Protein AF-A0A1Q3PM26-F1 (afdb_monomer_lite)

Sequence (72 aa):
MGKFEKLVMKLLSGASDNRFSFEELRLILLNLGFTEKMGAGSHRIFYKENILEIVNIQPHGKRQTDVHLTPQ

pLDDT: mean 85.37, std 9.86, range [56.19, 96.56]

Foldseek 3Di:
DDPLVVLVCLVVVPDPPSQDAPVSVVVVLVVVPWDWDDDPDQKIWTDDVPDQWIWIWHGDPPGGIDIDIDGD

Secondary structure (DSSP, 8-state):
--HHHHHHHHHHT--TT----HHHHHHHHHHTTPEEEE-SSS-EEEE-TT--EEEEEE--TTSPPEEEEEE-

Structure (mmCIF, N/CA/C/O backbone):
data_AF-A0A1Q3PM26-F1
#
_entry.id   AF-A0A1Q3PM26-F1
#
loop_
_atom_site.group_PDB
_atom_site.id
_atom_site.type_symbol
_atom_site.label_atom_id
_atom_site.label_alt_id
_atom_site.label_comp_id
_atom_site.label_asym_id
_atom_site.label_entity_id
_atom_site.label_seq_id
_atom_site.pdbx_PDB_ins_code
_atom_site.Cartn_x
_atom_site.Cartn_y
_atom_site.Cartn_z
_atom_site.occupancy
_atom_site.B_iso_or_equiv
_atom_site.auth_seq_id
_atom_site.auth_comp_id
_atom_site.auth_asym_id
_atom_site.auth_atom_id
_atom_site.pdbx_PDB_model_num
ATOM 1 N N . MET A 1 1 ? -3.628 15.178 -18.675 1.00 67.31 1 MET A N 1
ATOM 2 C CA . MET A 1 1 ? -3.894 14.067 -17.742 1.00 67.31 1 MET A CA 1
ATOM 3 C C . MET A 1 1 ? -2.735 13.912 -16.780 1.00 67.31 1 MET A C 1
ATOM 5 O O . MET A 1 1 ? -1.593 13.777 -17.228 1.00 67.31 1 MET A O 1
ATOM 9 N N . GLY A 1 2 ? -3.027 13.967 -15.485 1.00 86.00 2 GLY A N 1
ATOM 10 C CA . GLY A 1 2 ? -2.057 13.752 -14.415 1.00 86.00 2 GLY A CA 1
ATOM 11 C C . GLY A 1 2 ? -1.527 12.315 -14.392 1.00 86.00 2 GLY A C 1
ATOM 12 O O . GLY A 1 2 ? -2.109 11.408 -14.988 1.00 86.00 2 GLY A O 1
ATOM 13 N N . LYS A 1 3 ? -0.404 12.088 -13.695 1.00 82.50 3 LYS A N 1
ATOM 14 C CA . LYS A 1 3 ? 0.190 10.742 -13.562 1.00 82.50 3 LYS A CA 1
ATOM 15 C C . LYS A 1 3 ? -0.794 9.744 -12.937 1.00 82.50 3 LYS A C 1
ATOM 17 O O . LYS A 1 3 ? -0.889 8.621 -13.414 1.00 82.50 3 LYS A O 1
ATOM 22 N N . PHE A 1 4 ? -1.552 10.174 -11.928 1.00 86.19 4 PHE A N 1
ATOM 23 C CA . PHE A 1 4 ? -2.548 9.334 -11.263 1.00 86.19 4 PHE A CA 1
ATOM 24 C C . PHE A 1 4 ? -3.734 8.980 -12.174 1.00 86.19 4 PHE A C 1
ATOM 26 O O . PHE A 1 4 ? -4.106 7.818 -12.258 1.00 86.19 4 PHE A O 1
ATOM 33 N N . GLU A 1 5 ? -4.265 9.933 -12.943 1.00 88.56 5 GLU A N 1
ATOM 34 C CA . GLU A 1 5 ? -5.355 9.668 -13.900 1.00 88.56 5 GLU A CA 1
ATOM 35 C C . GLU A 1 5 ? -4.959 8.615 -14.942 1.00 88.56 5 GLU A C 1
ATOM 37 O O . GLU A 1 5 ? -5.740 7.718 -15.249 1.00 88.56 5 GLU A O 1
ATOM 42 N N . LYS A 1 6 ? -3.716 8.672 -15.440 1.00 87.06 6 LYS A N 1
ATOM 43 C CA . LYS A 1 6 ? -3.182 7.653 -16.356 1.00 87.06 6 LYS A CA 1
ATOM 44 C C . LYS A 1 6 ? -3.104 6.272 -15.699 1.00 87.06 6 LYS A C 1
ATOM 46 O O . LYS A 1 6 ? -3.366 5.277 -16.368 1.00 87.06 6 LYS A O 1
ATOM 51 N N . LEU A 1 7 ? -2.772 6.204 -14.406 1.00 88.50 7 LEU A N 1
ATOM 52 C CA . LEU A 1 7 ? -2.750 4.948 -13.649 1.00 88.50 7 LEU A CA 1
ATOM 53 C C . LEU A 1 7 ? -4.143 4.371 -13.438 1.00 88.50 7 LEU A C 1
ATOM 55 O O . LEU A 1 7 ? -4.324 3.168 -13.598 1.00 88.50 7 LEU A O 1
ATOM 59 N N . VAL A 1 8 ? -5.127 5.216 -13.137 1.00 88.00 8 VAL A N 1
ATOM 60 C CA . VAL A 1 8 ? -6.521 4.786 -12.996 1.00 88.00 8 VAL A CA 1
ATOM 61 C C . VAL A 1 8 ? -7.066 4.288 -14.334 1.00 88.00 8 VAL A C 1
ATOM 63 O O . VAL A 1 8 ? -7.646 3.210 -14.381 1.00 88.00 8 VAL A O 1
ATOM 66 N N . MET A 1 9 ? -6.815 4.995 -15.441 1.00 88.94 9 MET A N 1
ATOM 67 C CA . MET A 1 9 ? -7.213 4.517 -16.774 1.00 88.94 9 MET A CA 1
ATOM 68 C C . MET A 1 9 ? -6.551 3.187 -17.130 1.00 88.94 9 MET A C 1
ATOM 70 O O . MET A 1 9 ? -7.210 2.311 -17.679 1.00 88.94 9 MET A O 1
ATOM 74 N N . LYS A 1 10 ? -5.268 3.017 -16.786 1.00 87.31 10 LYS A N 1
ATOM 75 C CA . LYS A 1 10 ? -4.557 1.744 -16.938 1.00 87.31 10 LYS A CA 1
ATOM 76 C C . LYS A 1 10 ? -5.230 0.645 -16.109 1.00 87.31 10 LYS A C 1
ATOM 78 O O . LYS A 1 10 ? -5.496 -0.418 -16.639 1.00 87.31 10 LYS A O 1
ATOM 83 N N . LEU A 1 11 ? -5.553 0.892 -14.840 1.00 85.50 11 LEU A N 1
ATOM 84 C CA . LEU A 1 11 ? -6.222 -0.092 -13.979 1.00 85.50 11 LEU A CA 1
ATOM 85 C C . LEU A 1 11 ? -7.595 -0.499 -14.525 1.00 85.50 11 LEU A C 1
ATOM 87 O O . LEU A 1 11 ? -7.891 -1.686 -14.625 1.00 85.50 11 LEU A O 1
ATOM 91 N N . LEU A 1 12 ? -8.406 0.483 -14.914 1.00 87.31 12 LEU A N 1
ATOM 92 C CA . LEU A 1 12 ? -9.777 0.268 -15.372 1.00 87.31 12 LEU A CA 1
ATOM 93 C C . LEU A 1 12 ? -9.866 -0.291 -16.795 1.00 87.31 12 LEU A C 1
ATOM 95 O O . LEU A 1 12 ? -10.885 -0.882 -17.138 1.00 87.31 12 LEU A O 1
ATOM 99 N N . SER A 1 13 ? -8.830 -0.132 -17.627 1.00 87.25 13 SER A N 1
ATOM 100 C CA . SER A 1 13 ? -8.854 -0.650 -18.999 1.00 87.25 13 SER A CA 1
ATOM 101 C C . SER A 1 13 ? -8.842 -2.175 -19.069 1.00 87.25 13 SER A C 1
ATOM 103 O O . SER A 1 13 ? -9.163 -2.723 -20.121 1.00 87.25 13 SER A O 1
ATOM 105 N N . GLY A 1 14 ? -8.453 -2.865 -17.987 1.00 72.75 14 GLY A N 1
ATOM 106 C CA . GLY A 1 14 ? -8.461 -4.329 -17.917 1.00 72.75 14 GLY A CA 1
ATOM 107 C C . GLY A 1 14 ? -7.586 -5.020 -18.971 1.00 72.75 14 GLY A C 1
ATOM 108 O O . GLY A 1 14 ? -7.730 -6.220 -19.187 1.00 72.75 14 GLY A O 1
ATOM 109 N N . ALA A 1 15 ? -6.696 -4.283 -19.647 1.00 71.88 15 ALA A N 1
ATOM 110 C CA . ALA A 1 15 ? -5.853 -4.832 -20.699 1.00 71.88 15 ALA A CA 1
ATOM 111 C C . ALA A 1 15 ? -4.892 -5.887 -20.127 1.00 71.88 15 ALA A C 1
ATOM 113 O O . ALA A 1 15 ? -4.265 -5.684 -19.084 1.00 71.88 15 ALA A O 1
ATOM 114 N N . SER A 1 16 ? -4.762 -7.005 -20.840 1.00 56.19 16 SER A N 1
ATOM 115 C CA . SER A 1 16 ? -4.081 -8.236 -20.412 1.00 56.19 16 SER A CA 1
ATOM 116 C C . SER A 1 16 ? -2.599 -8.074 -20.039 1.00 56.19 16 SER A C 1
ATOM 118 O O . SER A 1 16 ? -2.077 -8.886 -19.282 1.00 56.19 16 SER A O 1
ATOM 120 N N . ASP A 1 17 ? -1.934 -7.010 -20.502 1.00 64.06 17 ASP A N 1
ATOM 121 C CA . ASP A 1 17 ? -0.506 -6.749 -20.265 1.00 64.06 17 ASP A CA 1
ATOM 122 C C . ASP A 1 17 ? -0.223 -5.631 -19.248 1.00 64.06 17 ASP A C 1
ATOM 124 O O . ASP A 1 17 ? 0.898 -5.116 -19.178 1.00 64.06 17 ASP A O 1
ATOM 128 N N . ASN A 1 18 ? -1.205 -5.236 -18.430 1.00 66.31 18 ASN A N 1
ATOM 129 C CA . ASN A 1 18 ? -1.027 -4.186 -17.425 1.00 66.31 18 ASN A CA 1
ATOM 130 C C . ASN A 1 18 ? -0.160 -4.638 -16.243 1.00 66.31 18 ASN A C 1
ATOM 132 O O . ASN A 1 18 ? -0.608 -4.827 -15.113 1.00 66.31 18 ASN A O 1
ATOM 136 N N . ARG A 1 19 ? 1.141 -4.754 -16.496 1.00 79.62 19 ARG A N 1
ATOM 137 C CA . ARG A 1 19 ? 2.159 -4.886 -15.462 1.00 79.62 19 ARG A CA 1
ATOM 138 C C . ARG A 1 19 ? 2.217 -3.570 -14.701 1.00 79.62 19 ARG A C 1
ATOM 140 O O . ARG A 1 19 ? 2.593 -2.535 -15.260 1.00 79.62 19 ARG A O 1
ATOM 147 N N . PHE A 1 20 ? 1.821 -3.606 -13.437 1.00 86.56 20 PHE A N 1
ATOM 148 C CA . PHE A 1 20 ? 2.056 -2.511 -12.511 1.00 86.56 20 PHE A CA 1
ATOM 149 C C . PHE A 1 20 ? 3.375 -2.743 -11.784 1.00 86.56 20 PHE A C 1
ATOM 151 O O . PHE A 1 20 ? 3.648 -3.825 -11.251 1.00 86.56 20 PHE A O 1
ATOM 158 N N . SER A 1 21 ? 4.202 -1.709 -11.781 1.00 88.50 21 SER A N 1
ATOM 159 C CA . SER A 1 21 ? 5.339 -1.622 -10.883 1.00 88.50 21 SER A CA 1
ATOM 160 C C . SER A 1 21 ? 4.860 -1.472 -9.441 1.00 88.50 21 SER A C 1
ATOM 162 O O . SER A 1 21 ? 3.720 -1.086 -9.166 1.00 88.50 21 SER A O 1
ATOM 164 N N . PHE A 1 22 ? 5.763 -1.760 -8.514 1.00 89.25 22 PHE A N 1
ATOM 165 C CA . PHE A 1 22 ? 5.478 -1.696 -7.091 1.00 89.25 22 PHE A CA 1
ATOM 166 C C . PHE A 1 22 ? 5.042 -0.289 -6.657 1.00 89.25 22 PHE A C 1
ATOM 168 O O . PHE A 1 22 ? 4.045 -0.144 -5.955 1.00 89.25 22 PHE A O 1
ATOM 175 N N . GLU A 1 23 ? 5.727 0.751 -7.143 1.00 89.62 23 GLU A N 1
ATOM 176 C CA . GLU A 1 23 ? 5.385 2.143 -6.824 1.00 89.62 23 GLU A CA 1
ATOM 177 C C . GLU A 1 23 ? 4.032 2.570 -7.406 1.00 89.62 23 GLU A C 1
ATOM 179 O O . GLU A 1 23 ? 3.311 3.343 -6.779 1.00 89.62 23 GLU A O 1
ATOM 184 N N . GLU A 1 24 ? 3.644 2.047 -8.574 1.00 90.69 24 GLU A N 1
ATOM 185 C CA . GLU A 1 24 ? 2.316 2.311 -9.138 1.00 90.69 24 GLU A CA 1
ATOM 186 C C . GLU A 1 24 ? 1.209 1.707 -8.262 1.00 90.69 24 GLU A C 1
ATOM 188 O O . GLU A 1 24 ? 0.247 2.406 -7.942 1.00 90.69 24 GLU A O 1
ATOM 193 N N . LEU A 1 25 ? 1.350 0.447 -7.828 1.00 90.88 25 LEU A N 1
ATOM 194 C CA . LEU A 1 25 ? 0.378 -0.200 -6.934 1.00 90.88 25 LEU A CA 1
ATOM 195 C C . LEU A 1 25 ? 0.329 0.475 -5.566 1.00 90.88 25 LEU A C 1
ATOM 197 O O . LEU A 1 25 ? -0.756 0.747 -5.056 1.00 90.88 25 LEU A O 1
ATOM 201 N N . ARG A 1 26 ? 1.495 0.801 -5.001 1.00 92.06 26 ARG A N 1
ATOM 202 C CA . ARG A 1 26 ? 1.603 1.552 -3.750 1.00 92.06 26 ARG A CA 1
ATOM 203 C C . ARG A 1 26 ? 0.854 2.879 -3.845 1.00 92.06 26 ARG A C 1
ATOM 205 O O . ARG A 1 26 ? 0.046 3.184 -2.973 1.00 92.06 26 ARG A O 1
ATOM 212 N N . LEU A 1 27 ? 1.063 3.649 -4.916 1.00 92.81 27 LEU A N 1
ATOM 213 C CA . LEU A 1 27 ? 0.375 4.925 -5.113 1.00 92.81 27 LEU A CA 1
ATOM 214 C C . LEU A 1 27 ? -1.142 4.741 -5.248 1.00 92.81 27 LEU A C 1
ATOM 216 O O . LEU A 1 27 ? -1.894 5.518 -4.662 1.00 92.81 27 LEU A O 1
ATOM 220 N N . ILE A 1 28 ? -1.596 3.726 -5.989 1.00 92.69 28 ILE A N 1
ATOM 221 C CA . ILE A 1 28 ? -3.025 3.414 -6.131 1.00 92.69 28 ILE A CA 1
ATOM 222 C C . ILE A 1 28 ? -3.644 3.107 -4.762 1.00 92.69 28 ILE A C 1
ATOM 224 O O . ILE A 1 28 ? -4.630 3.738 -4.393 1.00 92.69 28 ILE A O 1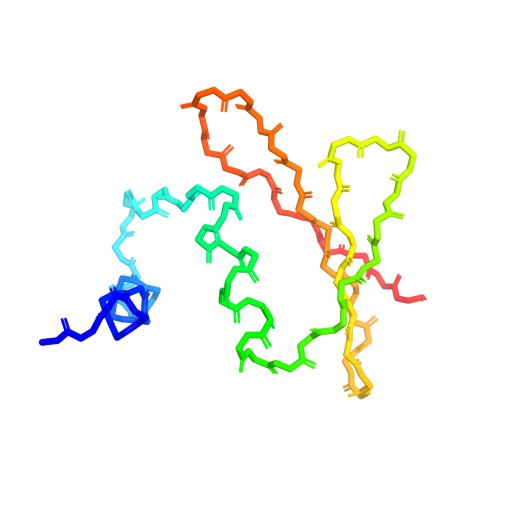
ATOM 228 N N . LEU A 1 29 ? -3.046 2.200 -3.985 1.00 93.94 29 LEU A N 1
ATOM 229 C CA . LEU A 1 29 ? -3.568 1.791 -2.677 1.00 93.94 29 LEU A CA 1
ATOM 230 C C . LEU A 1 29 ? -3.624 2.961 -1.685 1.00 93.94 29 LEU A C 1
ATOM 232 O O . LEU A 1 29 ? -4.643 3.151 -1.021 1.00 93.94 29 LEU A O 1
ATOM 236 N N . LEU A 1 30 ? -2.583 3.797 -1.641 1.00 94.38 30 LEU A N 1
ATOM 237 C CA . LEU A 1 30 ? -2.572 4.996 -0.797 1.00 94.38 30 LEU A CA 1
ATOM 238 C C . LEU A 1 30 ? -3.676 5.990 -1.191 1.00 94.38 30 LEU A C 1
ATOM 240 O O . LEU A 1 30 ? -4.363 6.517 -0.320 1.00 94.38 30 LEU A O 1
ATOM 244 N N . ASN A 1 31 ? -3.905 6.210 -2.492 1.00 93.50 31 ASN A N 1
ATOM 245 C CA . ASN A 1 31 ? -4.981 7.096 -2.961 1.00 93.50 31 ASN A CA 1
ATOM 246 C C . ASN A 1 31 ? -6.384 6.518 -2.710 1.00 93.50 31 ASN A C 1
ATOM 248 O O . ASN A 1 31 ? -7.337 7.276 -2.562 1.00 93.50 31 ASN A O 1
ATOM 252 N N . LEU A 1 32 ? -6.523 5.192 -2.622 1.00 92.56 32 LEU A N 1
ATOM 253 C CA . LEU A 1 32 ? -7.769 4.527 -2.222 1.00 92.56 32 LEU A CA 1
ATOM 254 C C . LEU A 1 32 ? -8.009 4.556 -0.700 1.00 92.56 32 LEU A C 1
ATOM 256 O O . LEU A 1 32 ? -9.043 4.069 -0.228 1.00 92.56 32 LEU A O 1
ATOM 260 N N . GLY A 1 33 ? -7.086 5.135 0.075 1.00 95.00 33 GLY A N 1
ATOM 261 C CA . GLY A 1 33 ? -7.196 5.279 1.525 1.00 95.00 33 GLY A CA 1
ATOM 262 C C . GLY A 1 33 ? -6.779 4.036 2.307 1.00 95.00 33 GLY A C 1
ATOM 263 O O . GLY A 1 33 ? -7.241 3.852 3.430 1.00 95.00 33 GLY A O 1
ATOM 264 N N . PHE A 1 34 ? -5.950 3.164 1.727 1.00 96.25 34 PHE A N 1
ATOM 265 C CA . PHE A 1 34 ? -5.283 2.120 2.502 1.00 96.25 34 PHE A CA 1
ATOM 266 C C . PHE A 1 34 ? -4.142 2.718 3.327 1.00 96.25 34 PHE A C 1
ATOM 268 O O . PHE A 1 34 ? -3.418 3.606 2.876 1.00 96.25 34 PHE A O 1
ATOM 275 N N . THR A 1 35 ? -3.948 2.171 4.520 1.00 96.56 35 THR A N 1
ATOM 276 C CA . THR A 1 35 ? -2.790 2.439 5.368 1.00 96.56 35 THR A CA 1
ATOM 277 C C . THR A 1 35 ? -1.671 1.477 5.006 1.00 96.56 35 THR A C 1
ATOM 279 O O . THR A 1 35 ? 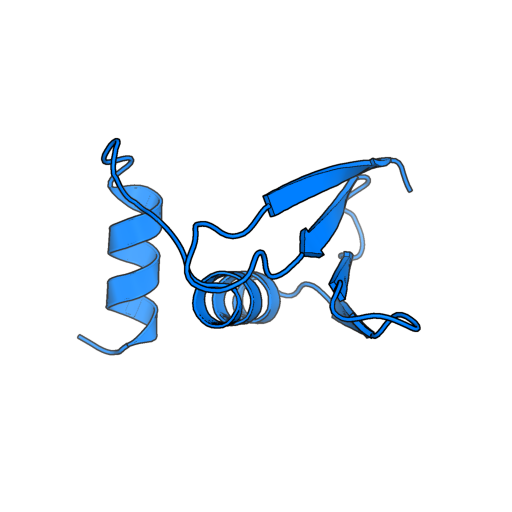-1.877 0.265 4.977 1.00 96.56 35 THR A O 1
ATOM 282 N N . GLU A 1 36 ? -0.481 2.010 4.743 1.00 95.69 36 GLU A N 1
ATOM 283 C CA . GLU A 1 36 ? 0.723 1.218 4.502 1.00 95.69 36 GLU A CA 1
ATOM 284 C C . GLU A 1 36 ? 1.435 0.903 5.821 1.00 95.69 36 GLU A C 1
ATOM 286 O O . GLU A 1 36 ? 1.752 1.796 6.608 1.00 95.69 36 GLU A O 1
ATOM 291 N N . LYS A 1 37 ? 1.767 -0.370 6.025 1.00 94.12 37 LYS A N 1
ATOM 292 C CA . LYS A 1 37 ? 2.650 -0.847 7.085 1.00 94.12 37 LYS A CA 1
ATOM 293 C C . LYS A 1 37 ? 3.913 -1.435 6.467 1.00 94.12 37 LYS A C 1
ATOM 295 O O . LYS A 1 37 ? 3.869 -2.378 5.672 1.00 94.12 37 LYS A O 1
ATOM 300 N N . MET A 1 38 ? 5.059 -0.874 6.850 1.00 88.38 38 MET A N 1
ATOM 301 C CA . MET A 1 38 ? 6.363 -1.387 6.435 1.00 88.38 38 MET A CA 1
ATOM 302 C C . MET A 1 38 ? 6.728 -2.618 7.272 1.00 88.38 38 MET A C 1
ATOM 304 O O . MET A 1 38 ? 6.753 -2.550 8.500 1.00 88.38 38 MET A O 1
ATOM 308 N N . GLY A 1 39 ? 6.980 -3.747 6.606 1.00 80.62 39 GLY A N 1
ATOM 309 C CA . GLY A 1 39 ? 7.505 -4.961 7.236 1.00 80.62 39 GLY A CA 1
ATOM 310 C C . GLY A 1 39 ? 9.036 -4.965 7.317 1.00 80.62 39 GLY A C 1
ATOM 311 O O . GLY A 1 39 ? 9.700 -4.069 6.799 1.00 80.62 39 GLY A O 1
ATOM 312 N N . ALA A 1 40 ? 9.607 -6.017 7.914 1.00 80.69 40 ALA A N 1
ATOM 313 C CA . ALA A 1 40 ? 11.061 -6.214 8.032 1.00 80.69 40 ALA A CA 1
ATOM 314 C C . ALA A 1 40 ? 11.772 -6.514 6.689 1.00 80.69 40 ALA A C 1
ATOM 316 O O . ALA A 1 40 ? 12.991 -6.657 6.654 1.00 80.69 40 ALA A O 1
ATOM 317 N N . GLY A 1 41 ? 11.024 -6.622 5.586 1.00 83.19 41 GLY A N 1
ATOM 318 C CA . GLY A 1 41 ? 11.543 -6.879 4.244 1.00 83.19 41 GLY A CA 1
ATOM 319 C C . GLY A 1 41 ? 11.097 -5.840 3.212 1.00 83.19 41 GLY A C 1
ATOM 320 O O . GLY A 1 41 ? 10.584 -4.767 3.534 1.00 83.19 41 GLY A O 1
ATOM 321 N N . SER A 1 42 ? 11.279 -6.181 1.935 1.00 84.19 42 SER A N 1
ATOM 322 C CA . SER A 1 42 ? 10.846 -5.346 0.807 1.00 84.19 42 SER A CA 1
ATOM 323 C C . SER A 1 42 ? 9.336 -5.395 0.558 1.00 84.19 42 SER A C 1
ATOM 325 O O . SER A 1 42 ? 8.817 -4.557 -0.176 1.00 84.19 42 SER A O 1
A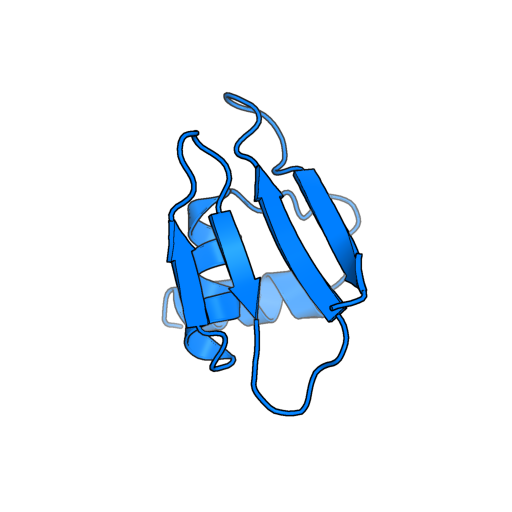TOM 327 N N . HIS A 1 43 ? 8.626 -6.347 1.171 1.00 87.75 43 HIS A N 1
ATOM 328 C CA . HIS A 1 43 ? 7.172 -6.400 1.108 1.00 87.75 43 HIS A CA 1
ATOM 329 C C . HIS A 1 43 ? 6.542 -5.235 1.883 1.00 87.75 43 HIS A C 1
ATOM 331 O O . HIS A 1 43 ? 7.109 -4.682 2.839 1.00 87.75 43 HIS A O 1
ATOM 337 N N . ARG A 1 44 ? 5.343 -4.859 1.453 1.00 92.56 44 ARG A N 1
ATOM 338 C CA . ARG A 1 44 ? 4.504 -3.860 2.109 1.00 92.56 44 ARG A CA 1
ATOM 339 C C . ARG A 1 44 ? 3.115 -4.423 2.303 1.00 92.56 44 ARG A C 1
ATOM 341 O O . ARG A 1 44 ? 2.591 -5.112 1.430 1.00 92.56 44 ARG A O 1
ATOM 348 N N . ILE A 1 45 ? 2.557 -4.111 3.460 1.00 93.88 45 ILE A N 1
ATOM 349 C CA . ILE A 1 45 ? 1.241 -4.561 3.880 1.00 93.88 45 ILE A CA 1
ATOM 350 C C . ILE A 1 45 ? 0.318 -3.350 3.837 1.00 93.88 45 ILE A C 1
ATOM 352 O O . ILE A 1 45 ? 0.671 -2.292 4.353 1.00 93.88 45 ILE A O 1
ATOM 356 N N . PHE A 1 46 ? -0.848 -3.502 3.230 1.00 95.75 46 PHE A N 1
ATOM 357 C CA . PHE A 1 46 ? -1.861 -2.466 3.122 1.00 95.75 46 PHE A CA 1
ATOM 358 C C . PHE A 1 46 ? -3.163 -2.971 3.717 1.00 95.75 46 PHE A C 1
ATOM 360 O O . PHE A 1 46 ? -3.618 -4.068 3.402 1.00 95.75 46 PHE A O 1
ATOM 367 N N . TYR A 1 47 ? -3.775 -2.1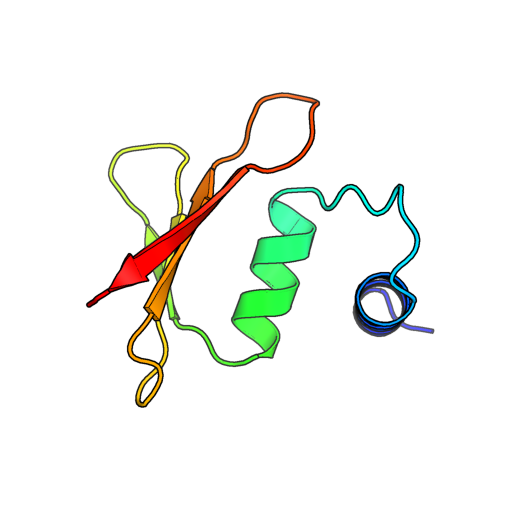54 4.560 1.00 95.81 47 TYR A N 1
ATOM 368 C CA . TYR A 1 47 ? -5.060 -2.455 5.179 1.00 95.81 47 TYR A CA 1
ATOM 369 C C . TYR A 1 47 ? -5.928 -1.202 5.197 1.00 95.81 47 TYR A C 1
ATOM 371 O O . TYR A 1 47 ? -5.422 -0.080 5.137 1.00 95.81 47 TYR A O 1
ATOM 379 N N . LYS A 1 48 ? -7.242 -1.376 5.271 1.00 95.56 48 LYS A N 1
ATOM 380 C CA . LYS A 1 48 ? -8.190 -0.270 5.375 1.00 95.56 48 LYS A CA 1
ATOM 381 C C . LYS A 1 48 ? -9.275 -0.647 6.367 1.00 95.56 48 LYS A C 1
ATOM 383 O O . LYS A 1 48 ? -9.751 -1.779 6.367 1.00 95.56 48 LYS A O 1
ATOM 388 N N . GLU A 1 49 ? -9.659 0.306 7.206 1.00 91.75 49 GLU A N 1
ATOM 389 C CA . GLU A 1 49 ? -10.795 0.128 8.102 1.00 91.75 49 GLU A CA 1
ATOM 390 C C . GLU A 1 49 ? -12.038 -0.231 7.270 1.00 91.75 49 GLU A C 1
ATOM 392 O O . GLU A 1 49 ? -12.331 0.435 6.273 1.00 91.75 49 GLU A O 1
ATOM 397 N N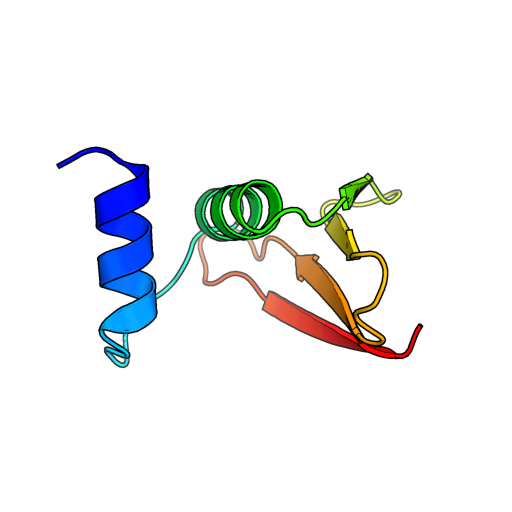 . ASN A 1 50 ? -12.747 -1.291 7.667 1.00 90.94 50 ASN A N 1
ATOM 398 C CA . ASN A 1 50 ? -13.890 -1.884 6.953 1.00 90.94 50 ASN A CA 1
ATOM 399 C C . ASN A 1 50 ? -13.568 -2.714 5.690 1.00 90.94 50 ASN A C 1
ATOM 401 O O . ASN A 1 50 ? -14.490 -3.063 4.957 1.00 90.94 50 ASN A O 1
ATOM 405 N N . ILE A 1 51 ? -12.303 -3.068 5.433 1.00 92.81 51 ILE A N 1
ATOM 406 C CA . ILE A 1 51 ? -11.932 -4.092 4.438 1.00 92.81 51 ILE A CA 1
ATOM 407 C C . ILE A 1 51 ? -11.278 -5.259 5.173 1.00 92.81 51 ILE A C 1
ATOM 409 O O . ILE A 1 51 ? -10.243 -5.076 5.807 1.00 92.81 51 ILE A O 1
ATOM 413 N N . LEU A 1 52 ? -11.889 -6.444 5.111 1.00 90.19 52 LEU A N 1
ATOM 414 C CA . LEU A 1 52 ? -11.426 -7.628 5.844 1.00 90.19 52 LEU A CA 1
ATOM 415 C C . LEU A 1 52 ? -10.126 -8.198 5.264 1.00 90.19 52 LEU A C 1
ATOM 417 O O . LEU A 1 52 ? -9.350 -8.820 5.979 1.00 90.19 52 LEU A O 1
ATOM 421 N N . GLU A 1 53 ? -9.869 -7.977 3.982 1.00 92.50 53 GLU A N 1
ATOM 422 C CA . GLU A 1 53 ? -8.650 -8.404 3.318 1.00 92.50 53 GLU A CA 1
ATOM 423 C C . GLU A 1 53 ? -7.493 -7.426 3.556 1.00 92.50 53 GLU A C 1
ATOM 425 O O . GLU A 1 53 ? -7.588 -6.211 3.367 1.00 92.50 53 GLU A O 1
ATOM 430 N N . ILE A 1 54 ? -6.344 -7.993 3.896 1.00 92.00 54 ILE A N 1
ATOM 431 C CA . ILE A 1 54 ? -5.043 -7.343 3.882 1.00 92.00 54 ILE A CA 1
ATOM 432 C C . ILE A 1 54 ? -4.412 -7.565 2.508 1.00 92.00 54 ILE A C 1
ATOM 434 O O . ILE A 1 54 ? -4.309 -8.695 2.026 1.00 92.00 54 ILE A O 1
ATOM 438 N N . VAL A 1 55 ? -3.929 -6.485 1.896 1.00 93.50 55 VAL A N 1
ATOM 439 C CA . VAL A 1 55 ? -3.206 -6.530 0.624 1.00 93.50 55 VAL A CA 1
ATOM 440 C C . VAL A 1 55 ? -1.708 -6.539 0.902 1.00 93.50 55 VAL A C 1
ATOM 442 O O . VAL A 1 55 ? -1.153 -5.581 1.436 1.00 93.50 55 VAL A O 1
ATOM 445 N N . ASN A 1 56 ? -1.029 -7.603 0.497 1.00 91.62 56 ASN A N 1
ATOM 446 C CA . ASN A 1 56 ? 0.423 -7.701 0.539 1.00 91.62 56 ASN A CA 1
ATOM 447 C C . ASN A 1 56 ? 0.966 -7.478 -0.870 1.00 91.62 56 ASN A C 1
ATOM 449 O O . ASN A 1 56 ? 0.586 -8.197 -1.794 1.00 91.62 56 ASN A O 1
ATOM 453 N N . ILE A 1 57 ? 1.861 -6.506 -1.035 1.00 92.12 57 ILE A N 1
ATOM 454 C CA . ILE A 1 57 ? 2.594 -6.303 -2.289 1.00 92.12 57 ILE A CA 1
ATOM 455 C C . ILE A 1 57 ? 4.080 -6.568 -2.065 1.00 92.12 57 ILE A C 1
ATOM 457 O O . ILE A 1 57 ? 4.675 -6.093 -1.092 1.00 92.12 57 ILE A O 1
ATOM 461 N N . GLN A 1 58 ? 4.692 -7.320 -2.975 1.00 89.12 58 GLN A N 1
ATOM 462 C CA . GLN A 1 58 ? 6.112 -7.643 -2.922 1.00 89.12 58 GLN A CA 1
ATOM 463 C C . GLN A 1 58 ? 6.798 -7.258 -4.238 1.00 89.12 58 GLN A C 1
ATOM 465 O O . GLN A 1 58 ? 6.381 -7.703 -5.309 1.00 89.12 58 GLN A O 1
ATOM 470 N N . PRO A 1 59 ? 7.864 -6.439 -4.195 1.00 86.62 59 PRO A N 1
ATOM 471 C CA . PRO A 1 59 ? 8.608 -6.105 -5.397 1.00 86.62 59 PRO A CA 1
ATOM 472 C C . PRO A 1 59 ? 9.414 -7.328 -5.847 1.00 86.62 59 PRO A C 1
ATOM 474 O O . PRO A 1 59 ? 10.284 -7.806 -5.117 1.00 86.62 59 PRO A O 1
ATOM 477 N N . HIS A 1 60 ? 9.166 -7.810 -7.065 1.00 76.69 60 HIS A N 1
ATOM 478 C CA . HIS A 1 60 ? 9.871 -8.959 -7.635 1.00 76.69 60 HIS A CA 1
ATOM 479 C C . HIS A 1 60 ? 10.892 -8.517 -8.705 1.00 76.69 60 HIS A C 1
ATOM 481 O O . HIS A 1 60 ? 10.742 -8.748 -9.908 1.00 76.69 60 HIS A O 1
ATOM 487 N N . GLY A 1 61 ? 11.969 -7.844 -8.280 1.00 68.38 61 GLY A N 1
ATOM 488 C CA . GLY A 1 61 ? 13.037 -7.371 -9.178 1.00 68.38 61 GLY A CA 1
ATOM 489 C C . GLY A 1 61 ? 12.530 -6.460 -10.314 1.00 68.38 61 GLY A C 1
ATOM 490 O O . GLY A 1 61 ? 11.682 -5.605 -10.091 1.00 68.38 61 GLY A O 1
ATOM 491 N N . LYS A 1 62 ? 13.036 -6.633 -11.551 1.00 56.34 62 LYS A N 1
ATOM 492 C CA . LYS A 1 62 ? 12.573 -5.896 -12.758 1.00 56.34 62 LYS A CA 1
ATOM 493 C C . LYS A 1 62 ? 11.248 -6.427 -13.353 1.00 56.34 62 LYS A C 1
ATOM 495 O O . LYS A 1 62 ? 10.898 -6.053 -14.472 1.00 56.34 62 LYS A O 1
ATOM 500 N N . ARG A 1 63 ? 10.559 -7.359 -12.685 1.00 60.84 63 ARG A N 1
ATOM 501 C CA . ARG A 1 63 ? 9.340 -8.021 -13.190 1.00 60.84 63 ARG A CA 1
ATOM 502 C C . ARG A 1 63 ? 8.078 -7.454 -12.521 1.00 60.84 63 ARG A C 1
ATOM 504 O O . ARG A 1 63 ? 8.138 -6.459 -11.807 1.00 60.84 63 ARG A O 1
ATOM 511 N N . GLN A 1 64 ? 6.931 -8.044 -12.860 1.00 68.50 64 GLN A N 1
ATOM 512 C CA . GLN A 1 64 ? 5.613 -7.720 -12.313 1.00 68.50 64 GLN A CA 1
ATOM 513 C C . GLN A 1 64 ? 5.614 -7.830 -10.780 1.00 68.50 64 GLN A C 1
ATOM 515 O O . GLN A 1 64 ? 6.351 -8.637 -10.219 1.00 68.50 64 GLN A O 1
ATOM 520 N N . THR A 1 65 ? 4.827 -6.983 -10.121 1.00 77.81 65 THR A N 1
ATOM 521 C CA . THR A 1 65 ? 4.694 -6.988 -8.659 1.00 77.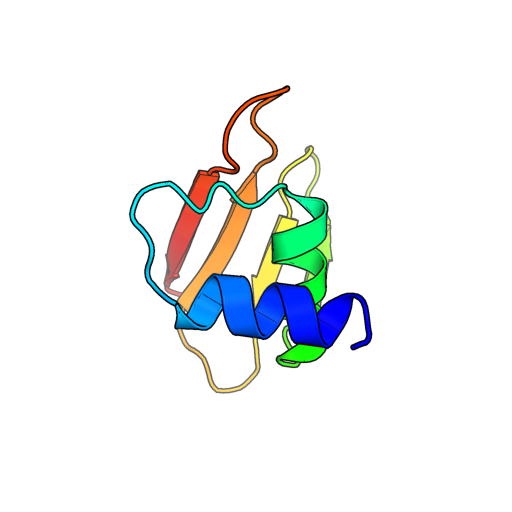81 65 THR A CA 1
ATOM 522 C C . THR A 1 65 ? 3.754 -8.108 -8.245 1.00 77.81 65 THR A C 1
ATOM 524 O O . THR A 1 65 ? 2.650 -8.191 -8.787 1.00 77.81 65 THR A O 1
ATOM 527 N N . ASP A 1 66 ? 4.164 -8.924 -7.277 1.00 82.88 66 ASP A N 1
ATOM 528 C CA . ASP A 1 66 ? 3.300 -9.963 -6.727 1.00 82.88 66 ASP A CA 1
ATOM 529 C C . ASP A 1 66 ? 2.340 -9.346 -5.710 1.00 82.88 66 ASP A C 1
ATOM 531 O O . ASP A 1 66 ? 2.747 -8.561 -4.845 1.00 82.88 66 ASP A O 1
ATOM 535 N N . VAL A 1 67 ? 1.059 -9.692 -5.838 1.00 83.00 67 VAL A N 1
ATOM 536 C CA . VAL A 1 67 ? -0.023 -9.224 -4.967 1.00 83.00 67 VAL A CA 1
ATOM 537 C C . VAL A 1 67 ? -0.696 -10.435 -4.343 1.00 83.00 67 VAL A C 1
ATOM 539 O O . VAL A 1 67 ? -1.135 -11.341 -5.050 1.00 83.00 67 VAL A O 1
ATOM 542 N N . HIS A 1 68 ? -0.795 -10.442 -3.019 1.00 87.19 68 HIS A N 1
ATOM 543 C CA . HIS A 1 68 ? -1.435 -11.509 -2.264 1.00 87.19 68 HIS A CA 1
ATOM 544 C C . HIS A 1 68 ? -2.452 -10.932 -1.278 1.00 87.19 68 HIS A C 1
ATOM 546 O O . HIS A 1 68 ? -2.159 -9.959 -0.581 1.00 87.19 68 HIS A O 1
ATOM 552 N N . LEU A 1 69 ? -3.641 -11.536 -1.220 1.00 88.62 69 LEU A N 1
ATOM 553 C CA . LEU A 1 69 ? -4.696 -11.172 -0.278 1.00 88.62 69 LEU A CA 1
ATOM 554 C C . LEU A 1 69 ? -4.715 -12.175 0.868 1.00 88.62 69 LEU A C 1
ATOM 556 O O . LEU A 1 69 ? -4.826 -13.378 0.634 1.00 88.62 69 LEU A O 1
ATOM 560 N N . THR A 1 70 ? -4.638 -11.673 2.094 1.00 83.56 70 THR A N 1
ATOM 561 C CA . THR A 1 70 ? -4.803 -12.477 3.307 1.00 83.56 70 THR A CA 1
ATOM 562 C C . THR A 1 70 ? -5.975 -11.936 4.112 1.00 83.56 70 THR A C 1
ATOM 564 O O . THR A 1 70 ? -6.090 -10.717 4.224 1.00 83.56 70 THR A O 1
ATOM 567 N N . PRO A 1 71 ? -6.829 -12.784 4.703 1.00 79.56 71 PRO A N 1
ATOM 568 C CA . PRO A 1 71 ? -7.770 -12.326 5.722 1.00 79.56 71 PRO A CA 1
ATOM 569 C C . PRO A 1 71 ? -7.020 -11.643 6.879 1.00 79.56 71 PRO A C 1
ATOM 571 O O . PRO A 1 71 ? -5.877 -12.019 7.161 1.00 79.56 71 PRO A O 1
ATOM 574 N N . GLN A 1 72 ? -7.645 -10.639 7.502 1.00 65.69 72 GLN A N 1
ATOM 575 C CA . GLN A 1 72 ? -7.179 -10.036 8.759 1.00 65.69 72 GLN A CA 1
ATOM 576 C C . GLN A 1 72 ? -7.097 -11.045 9.908 1.00 65.69 72 GLN A C 1
ATOM 578 O O . GLN A 1 72 ? -7.946 -11.965 9.960 1.00 65.69 72 GLN A O 1
#

Radius of gyration: 12.5 Å; chains: 1; bounding box: 27×26×30 Å